Protein AF-A0A7S0GPD7-F1 (afdb_monomer_lite)

InterPro domains:
  IPR001214 SET domain [PF00856] (23-80)
  IPR001214 SET domain [PS50280] (1-80)
  IPR001214 SET domain [SM00317] (6-86)
  IPR003616 Post-SET domain [PS50868] (97-113)
  IPR003616 Post-SET domain [SM00508] (97-113)
  IPR046341 SET domain superfamily [G3DSA:2.170.270.10] (1-117)
  IPR046341 SET domain superfamily [SSF82199] (5-110)
  IPR050973 Histone-lysine N-methyltransferase, H3 Lys-9 specific [PTHR46223] (1-113)

pLDDT: mean 82.4, std 17.7, range [37.53, 98.31]

Radius of gyration: 15.22 Å; chains: 1; bounding box: 40×38×43 Å

Organism: NCBI:txid1561963

Secondary structure (DSSP, 8-state):
--TT----EEEEEEEEGGGTEEEEEEEE-SSS--GGGGPEE-SS-SEEEEEE-SSSSSPEEEEEESS---TTPPPEE--S-GGGTT--GGGS---S-PPBP----TT--SB--TT--

Sequence (117 aa):
YDKLGVNYQLMVNEHFPKRNINLRHIIDATYAGNAARFINHNCDPNLQVCPLRIDHKVPRFGLFAIRDIPKNQELCISYGSPRTQGRRTSDAKPYKHQTKCYCGSKNCRGFLPFNDL

Foldseek 3Di:
DDPVPDAQKAWDWDADPVVRDIDIDIDGPPPHDDPCSPAAADLDFQWDWDFDDDPDPHTDIDIDGPDDDDPPRGHHDQSADPVCNPDQCPPPDDDPDWAADDNPDPPDSRTRRPPPD

Structure (mmCIF, N/CA/C/O backbone):
data_AF-A0A7S0GPD7-F1
#
_entry.id   AF-A0A7S0GPD7-F1
#
loop_
_atom_site.group_PDB
_atom_site.id
_atom_site.type_symbol
_atom_site.label_atom_id
_atom_site.label_alt_id
_atom_site.label_comp_id
_atom_site.label_asym_id
_atom_site.label_entity_id
_atom_site.label_seq_id
_atom_site.pdbx_PDB_ins_code
_atom_site.Cartn_x
_atom_site.Cartn_y
_atom_site.Cartn_z
_atom_site.occupancy
_atom_site.B_iso_or_equiv
_atom_site.auth_seq_id
_atom_site.auth_comp_id
_atom_site.auth_asym_id
_atom_site.auth_atom_id
_atom_site.pdbx_PDB_model_num
ATOM 1 N N . TYR A 1 1 ? 8.614 14.956 7.561 1.00 50.38 1 TYR A N 1
ATOM 2 C CA . TYR A 1 1 ? 7.417 14.921 6.695 1.00 50.38 1 TYR A CA 1
ATOM 3 C C . TYR A 1 1 ? 6.332 15.762 7.359 1.00 50.38 1 TYR A C 1
ATOM 5 O O . TYR A 1 1 ? 6.545 16.105 8.512 1.00 50.38 1 TYR A O 1
ATOM 13 N N . ASP A 1 2 ? 5.330 16.236 6.614 1.00 43.62 2 ASP A N 1
ATOM 14 C CA . ASP A 1 2 ? 4.514 17.437 6.897 1.00 43.62 2 ASP A CA 1
ATOM 15 C C . ASP A 1 2 ? 3.985 17.625 8.346 1.00 43.62 2 ASP A C 1
ATOM 17 O O . ASP A 1 2 ? 3.989 16.724 9.181 1.00 43.62 2 ASP A O 1
ATOM 21 N N . LYS A 1 3 ? 3.476 18.827 8.653 1.00 50.06 3 LYS A N 1
ATOM 22 C CA . LYS A 1 3 ? 2.843 19.133 9.954 1.00 50.06 3 LYS A CA 1
ATOM 23 C C . LYS A 1 3 ? 1.574 18.296 10.237 1.00 50.06 3 LYS A C 1
ATOM 25 O O . LYS A 1 3 ? 1.028 18.411 11.329 1.00 50.06 3 LYS A O 1
ATOM 30 N N . LEU A 1 4 ? 1.101 17.494 9.275 1.00 61.84 4 LEU A N 1
ATOM 31 C CA . LEU A 1 4 ? -0.113 16.670 9.334 1.00 61.84 4 LEU A CA 1
ATOM 32 C C . LEU A 1 4 ? 0.195 15.183 9.609 1.00 61.84 4 LEU A C 1
ATOM 34 O O . LEU A 1 4 ? -0.726 14.409 9.861 1.00 61.84 4 LEU A O 1
ATOM 38 N N . GLY A 1 5 ? 1.471 14.780 9.604 1.00 63.16 5 GLY A N 1
ATOM 39 C CA . GLY A 1 5 ? 1.911 13.421 9.923 1.00 63.16 5 GLY A CA 1
ATOM 40 C C . GLY A 1 5 ? 1.678 12.394 8.812 1.00 63.16 5 GLY A C 1
ATOM 41 O O . GLY A 1 5 ? 1.634 11.197 9.106 1.00 63.16 5 GLY A O 1
ATOM 42 N N . VAL A 1 6 ? 1.526 12.824 7.553 1.00 74.44 6 VAL A N 1
ATOM 43 C CA . VAL A 1 6 ? 1.280 11.909 6.426 1.00 74.44 6 VAL A CA 1
ATOM 44 C C . VAL A 1 6 ? 2.597 11.397 5.832 1.00 74.44 6 VAL A C 1
ATOM 46 O O . VAL A 1 6 ? 3.553 12.153 5.646 1.00 74.44 6 VAL A O 1
ATOM 49 N N . ASN A 1 7 ? 2.650 10.097 5.526 1.00 83.38 7 ASN A N 1
ATOM 50 C CA . ASN A 1 7 ? 3.803 9.434 4.923 1.00 83.38 7 ASN A CA 1
ATOM 51 C C . ASN A 1 7 ? 3.380 8.707 3.637 1.00 83.38 7 ASN A C 1
ATOM 53 O O . ASN A 1 7 ? 2.496 7.855 3.675 1.00 83.38 7 ASN A O 1
ATOM 57 N N . TYR A 1 8 ? 4.026 9.042 2.518 1.00 88.31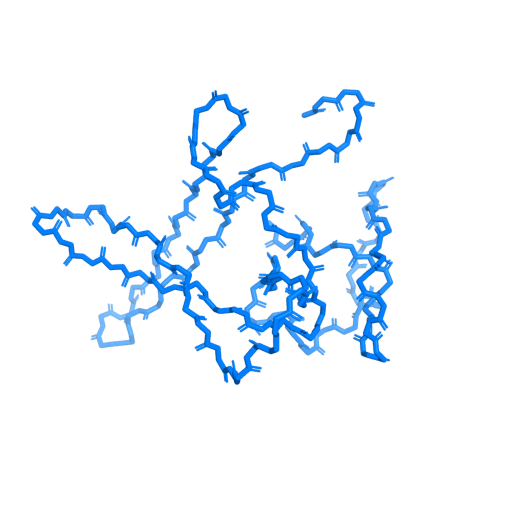 8 TYR A N 1
ATOM 58 C CA . TYR A 1 8 ? 3.774 8.459 1.194 1.00 88.31 8 TYR A CA 1
ATOM 59 C C . TYR A 1 8 ? 4.935 7.584 0.697 1.00 88.31 8 TYR A C 1
ATOM 61 O O . TYR A 1 8 ? 5.002 7.255 -0.490 1.00 88.31 8 TYR A O 1
ATOM 69 N N . GLN A 1 9 ? 5.862 7.233 1.591 1.00 89.06 9 GLN A N 1
ATOM 70 C CA . GLN A 1 9 ? 6.967 6.333 1.299 1.00 89.06 9 GLN A CA 1
ATOM 71 C C . GLN A 1 9 ? 6.542 4.886 1.532 1.00 89.06 9 GLN A C 1
ATOM 73 O O . GLN A 1 9 ? 6.140 4.504 2.631 1.00 89.06 9 GLN A O 1
ATOM 78 N N . LEU A 1 10 ? 6.678 4.067 0.493 1.00 88.31 10 LEU A N 1
ATOM 79 C CA . LEU A 1 10 ? 6.477 2.627 0.558 1.00 88.31 10 LEU A CA 1
ATOM 80 C C . LEU A 1 10 ? 7.823 1.922 0.399 1.00 88.31 10 LEU A C 1
ATOM 82 O O . LEU A 1 10 ? 8.515 2.101 -0.606 1.00 88.31 10 LEU A O 1
ATOM 86 N N . MET A 1 11 ? 8.172 1.091 1.381 1.00 87.25 11 MET A N 1
ATOM 87 C CA . MET A 1 11 ? 9.337 0.216 1.311 1.00 87.25 11 MET A CA 1
ATOM 88 C C . MET A 1 11 ? 8.914 -1.199 0.923 1.00 87.25 11 MET A C 1
ATOM 90 O O . MET A 1 11 ? 8.095 -1.819 1.598 1.00 87.25 11 MET A O 1
ATOM 94 N N . VAL A 1 12 ? 9.526 -1.739 -0.130 1.00 88.12 12 VAL A N 1
ATOM 95 C CA . VAL A 1 12 ? 9.317 -3.122 -0.571 1.00 88.12 12 VAL A CA 1
ATOM 96 C C . VAL A 1 12 ? 10.652 -3.855 -0.554 1.00 88.12 12 VAL A C 1
ATOM 98 O O . VAL A 1 12 ? 11.616 -3.428 -1.189 1.00 88.12 12 VAL A O 1
ATOM 101 N N . ASN A 1 13 ? 10.711 -4.963 0.184 1.00 87.88 13 ASN A N 1
ATOM 102 C CA . ASN A 1 13 ? 11.885 -5.829 0.242 1.00 87.88 13 ASN A CA 1
ATOM 103 C C . ASN A 1 13 ? 11.645 -7.064 -0.631 1.00 87.88 13 ASN A C 1
ATOM 105 O O . ASN A 1 13 ? 10.702 -7.817 -0.391 1.00 87.88 13 ASN A O 1
ATOM 109 N N . GLU A 1 14 ? 12.514 -7.289 -1.609 1.00 88.00 14 GLU A N 1
ATOM 110 C CA . GLU A 1 14 ? 12.469 -8.443 -2.501 1.00 88.00 14 GLU A CA 1
ATOM 111 C C . GLU A 1 14 ? 13.649 -9.374 -2.212 1.00 88.00 14 GLU A C 1
ATOM 113 O O . GLU A 1 14 ? 14.815 -8.984 -2.299 1.00 88.00 14 GLU A O 1
ATOM 118 N N . HIS A 1 15 ? 13.340 -10.615 -1.847 1.00 89.06 15 HIS A N 1
ATOM 119 C CA . HIS A 1 15 ? 14.335 -11.635 -1.540 1.00 89.06 15 HIS A CA 1
ATOM 120 C C . HIS A 1 15 ? 14.456 -12.615 -2.708 1.00 89.06 15 HIS A C 1
ATOM 122 O O . HIS A 1 15 ? 13.454 -13.165 -3.162 1.00 89.06 15 HIS A O 1
ATOM 128 N N . PHE A 1 16 ? 15.684 -12.865 -3.161 1.00 88.25 16 PHE A N 1
ATOM 129 C CA . PHE A 1 16 ? 16.020 -13.808 -4.227 1.00 88.25 16 PHE A CA 1
ATOM 130 C C . PHE A 1 16 ? 16.817 -14.987 -3.650 1.00 88.25 16 PHE A C 1
ATOM 132 O O . PHE A 1 16 ? 18.053 -14.941 -3.656 1.00 88.25 16 PHE A O 1
ATOM 139 N N . PRO A 1 17 ? 16.154 -16.072 -3.197 1.00 86.12 17 PRO A N 1
ATOM 140 C CA . PRO A 1 17 ? 16.814 -17.158 -2.469 1.00 86.12 17 PRO A CA 1
ATOM 141 C C . PRO A 1 17 ? 17.941 -17.818 -3.265 1.00 86.12 17 PRO A C 1
ATOM 143 O O . PRO A 1 17 ? 19.023 -18.044 -2.739 1.00 86.12 17 PRO A O 1
ATOM 146 N N . LYS A 1 18 ? 17.726 -18.044 -4.570 1.00 91.00 18 LYS A N 1
ATOM 147 C CA . LYS A 1 18 ? 18.705 -18.701 -5.456 1.00 91.00 18 LYS A CA 1
ATOM 148 C C . LYS A 1 18 ? 20.036 -17.952 -5.574 1.00 91.00 18 LYS A C 1
ATOM 150 O O . LYS A 1 18 ? 21.033 -18.560 -5.936 1.00 91.00 18 LYS A O 1
ATOM 155 N N . ARG A 1 19 ? 20.042 -16.637 -5.332 1.00 89.44 19 ARG A N 1
ATOM 156 C CA . ARG A 1 19 ? 21.240 -15.785 -5.423 1.00 89.44 19 ARG A CA 1
ATOM 157 C C . ARG A 1 19 ? 21.675 -15.230 -4.067 1.00 89.44 19 ARG A C 1
ATOM 159 O O . ARG A 1 19 ? 22.667 -14.517 -4.014 1.00 89.44 19 ARG A O 1
ATOM 166 N N . ASN A 1 20 ? 20.929 -15.523 -3.000 1.00 91.44 20 ASN A N 1
ATOM 167 C CA . ASN A 1 20 ? 21.092 -14.916 -1.681 1.00 91.44 20 ASN A CA 1
ATOM 168 C C . ASN A 1 20 ? 21.138 -13.368 -1.718 1.00 91.44 20 ASN A C 1
ATOM 170 O O . ASN A 1 20 ? 21.921 -12.734 -1.016 1.00 91.44 20 ASN A O 1
ATOM 174 N N . ILE A 1 21 ? 20.312 -12.751 -2.573 1.00 90.81 21 ILE A N 1
ATOM 175 C CA . ILE A 1 21 ? 20.240 -11.288 -2.729 1.00 90.81 21 ILE A CA 1
ATOM 176 C C . ILE A 1 21 ? 18.965 -10.773 -2.062 1.00 90.81 21 ILE A C 1
ATOM 178 O O . ILE A 1 21 ? 17.884 -11.325 -2.268 1.00 90.81 21 ILE A O 1
ATOM 182 N N . ASN A 1 22 ? 19.085 -9.677 -1.313 1.00 88.62 22 ASN A N 1
ATOM 183 C CA . ASN A 1 22 ? 17.957 -8.905 -0.799 1.00 88.62 22 ASN A CA 1
ATOM 184 C C . ASN A 1 22 ? 18.008 -7.508 -1.421 1.00 88.62 22 ASN A C 1
ATOM 186 O O . ASN A 1 22 ? 18.967 -6.771 -1.199 1.00 88.62 22 ASN A O 1
ATOM 190 N N . LEU A 1 23 ? 16.994 -7.154 -2.207 1.00 89.75 23 LEU A N 1
ATOM 191 C CA . LEU A 1 23 ? 16.844 -5.814 -2.763 1.00 89.75 23 LEU A CA 1
ATOM 192 C C . LEU A 1 23 ? 15.816 -5.038 -1.948 1.00 89.75 23 LEU A C 1
ATOM 194 O O . LEU A 1 23 ? 14.743 -5.549 -1.628 1.00 89.75 23 LEU A O 1
ATOM 198 N N . ARG A 1 24 ? 16.148 -3.789 -1.629 1.00 89.25 24 ARG A N 1
ATOM 199 C CA . ARG A 1 24 ? 15.243 -2.845 -0.980 1.00 89.25 24 ARG A CA 1
ATOM 200 C C . ARG A 1 24 ? 14.863 -1.771 -1.984 1.00 89.25 24 ARG A C 1
ATOM 202 O O . ARG A 1 24 ? 15.731 -1.096 -2.530 1.00 89.25 24 ARG A O 1
ATOM 209 N N . HIS A 1 25 ? 13.567 -1.606 -2.192 1.00 90.12 25 HIS A N 1
ATOM 210 C CA . HIS A 1 25 ? 12.999 -0.580 -3.050 1.00 90.12 25 HIS A CA 1
ATOM 211 C C . HIS A 1 25 ? 12.248 0.429 -2.188 1.00 90.12 25 HIS A C 1
ATOM 213 O O . HIS A 1 25 ? 11.481 0.039 -1.308 1.00 90.12 25 HIS A O 1
ATOM 219 N N . ILE A 1 26 ? 12.479 1.716 -2.438 1.00 90.62 26 ILE A N 1
ATOM 220 C CA . ILE A 1 26 ? 11.773 2.819 -1.785 1.00 90.62 26 ILE A CA 1
ATOM 221 C C . ILE A 1 26 ? 11.048 3.590 -2.879 1.00 90.62 26 ILE A C 1
ATOM 223 O O . ILE A 1 26 ? 11.671 4.050 -3.836 1.00 90.62 26 ILE A O 1
ATOM 227 N N . ILE A 1 27 ? 9.732 3.690 -2.746 1.00 91.00 27 ILE A N 1
ATOM 228 C CA . ILE A 1 27 ? 8.862 4.443 -3.647 1.00 91.00 27 ILE A CA 1
ATOM 229 C C . ILE A 1 27 ? 8.355 5.633 -2.847 1.00 91.00 27 ILE A C 1
ATOM 231 O O . ILE A 1 27 ? 7.779 5.434 -1.781 1.00 91.00 27 ILE A O 1
ATOM 235 N N . ASP A 1 28 ? 8.561 6.846 -3.346 1.00 92.31 28 ASP A N 1
ATOM 236 C CA . ASP A 1 28 ? 8.109 8.068 -2.686 1.00 92.31 28 ASP A CA 1
ATOM 237 C C . ASP A 1 28 ? 7.094 8.793 -3.574 1.00 92.31 28 ASP A C 1
ATOM 239 O O . ASP A 1 28 ? 7.447 9.349 -4.613 1.00 92.31 28 ASP A O 1
ATOM 243 N N . ALA A 1 29 ? 5.825 8.764 -3.160 1.00 93.50 29 ALA A N 1
ATOM 244 C CA . ALA A 1 29 ? 4.720 9.422 -3.857 1.00 93.50 29 ALA A CA 1
ATOM 245 C C . ALA A 1 29 ? 4.304 10.756 -3.202 1.00 93.50 29 ALA A C 1
ATOM 247 O O . ALA A 1 29 ? 3.162 11.207 -3.371 1.00 93.50 29 ALA A O 1
ATOM 248 N N . THR A 1 30 ? 5.205 11.380 -2.427 1.00 90.31 30 THR A N 1
ATOM 249 C CA . THR A 1 30 ? 4.924 12.619 -1.683 1.00 90.31 30 THR A CA 1
ATOM 250 C C . THR A 1 30 ? 4.530 13.752 -2.625 1.00 90.31 30 THR A C 1
ATOM 252 O O . THR A 1 30 ? 3.462 14.336 -2.444 1.00 90.31 30 THR A O 1
ATOM 255 N N . TYR A 1 31 ? 5.346 14.015 -3.651 1.00 91.00 31 TYR A N 1
ATOM 256 C CA . TYR A 1 31 ? 5.143 15.127 -4.592 1.00 91.00 31 TYR A CA 1
ATOM 257 C C . TYR A 1 31 ? 4.633 14.688 -5.968 1.00 91.00 31 TYR A C 1
ATOM 259 O O . TYR A 1 31 ? 3.896 15.430 -6.610 1.00 91.00 31 TYR A O 1
ATOM 267 N N . ALA A 1 32 ? 5.004 13.488 -6.418 1.00 93.25 32 ALA A N 1
ATOM 268 C CA . ALA A 1 32 ? 4.604 12.943 -7.709 1.00 93.25 32 ALA A CA 1
ATOM 269 C C . ALA A 1 32 ? 4.251 11.461 -7.559 1.00 93.25 32 ALA A C 1
ATOM 271 O O . ALA A 1 32 ? 5.036 10.677 -7.035 1.00 93.25 32 ALA A O 1
ATOM 272 N N . GLY A 1 33 ? 3.062 11.073 -8.010 1.00 93.69 33 GLY A N 1
ATOM 273 C CA . GLY A 1 33 ? 2.560 9.710 -7.887 1.00 93.69 33 GLY A CA 1
ATOM 274 C C . GLY A 1 33 ? 1.252 9.524 -8.646 1.00 93.69 33 GLY A C 1
ATOM 275 O O . GLY A 1 33 ? 0.859 10.369 -9.446 1.00 93.69 33 GLY A O 1
ATOM 276 N N . ASN A 1 34 ? 0.565 8.416 -8.387 1.00 95.19 34 ASN A N 1
ATOM 277 C CA . ASN A 1 34 ? -0.747 8.115 -8.960 1.00 95.19 34 ASN A CA 1
ATOM 278 C C . ASN A 1 34 ? -1.785 7.894 -7.843 1.00 95.19 34 ASN A C 1
ATOM 280 O O . ASN A 1 34 ? -1.492 8.104 -6.665 1.00 95.19 34 ASN A O 1
ATOM 284 N N . ALA A 1 35 ? -2.988 7.437 -8.201 1.00 96.25 35 ALA A N 1
ATOM 285 C CA . ALA A 1 35 ? -4.072 7.175 -7.250 1.00 96.25 35 ALA A CA 1
ATOM 286 C C . ALA A 1 35 ? -3.695 6.202 -6.113 1.00 96.25 35 ALA A C 1
ATOM 288 O O . ALA A 1 35 ? -4.264 6.290 -5.027 1.00 96.25 35 ALA A O 1
ATOM 289 N N . ALA A 1 36 ? -2.704 5.322 -6.309 1.00 95.62 36 ALA A N 1
ATOM 290 C CA . ALA A 1 36 ? -2.274 4.375 -5.283 1.00 95.62 36 ALA A CA 1
ATOM 291 C C . ALA A 1 36 ? -1.700 5.057 -4.028 1.00 95.62 36 ALA A C 1
ATOM 293 O O . ALA A 1 36 ? -1.685 4.446 -2.963 1.00 95.62 36 ALA A O 1
ATOM 294 N N . ARG A 1 37 ? -1.288 6.333 -4.111 1.00 94.38 37 ARG A N 1
ATOM 295 C CA . ARG A 1 37 ? -0.808 7.113 -2.954 1.00 94.38 37 ARG A CA 1
ATOM 296 C C . ARG A 1 37 ? -1.855 7.299 -1.848 1.00 94.38 37 ARG A C 1
ATOM 298 O O . ARG A 1 37 ? -1.498 7.711 -0.752 1.00 94.38 37 ARG A O 1
ATOM 305 N N . PHE A 1 38 ? -3.130 7.047 -2.148 1.00 94.56 38 PHE A N 1
ATOM 306 C CA . PHE A 1 38 ? -4.243 7.156 -1.203 1.00 94.56 38 PHE A CA 1
ATOM 307 C C . PHE A 1 38 ? -4.643 5.815 -0.573 1.00 94.56 38 PHE A C 1
ATOM 309 O O . PHE A 1 38 ? -5.560 5.779 0.240 1.00 94.56 38 PHE A O 1
ATOM 316 N N . ILE A 1 39 ? -3.987 4.710 -0.943 1.00 96.19 39 ILE A N 1
ATOM 317 C CA . ILE A 1 39 ? -4.288 3.391 -0.381 1.00 96.19 39 ILE A CA 1
ATOM 318 C C . ILE A 1 39 ? -3.824 3.345 1.073 1.00 96.19 39 ILE A C 1
ATOM 320 O O . ILE A 1 39 ? -2.633 3.480 1.367 1.00 96.19 39 ILE A O 1
ATOM 324 N N . ASN A 1 40 ? -4.773 3.121 1.978 1.00 94.81 40 ASN A N 1
ATOM 325 C CA . ASN A 1 40 ? -4.535 3.113 3.413 1.00 94.81 40 ASN A CA 1
ATOM 326 C C . ASN A 1 40 ? -3.970 1.783 3.923 1.00 94.81 40 ASN A C 1
ATOM 328 O O . ASN A 1 40 ? -3.978 0.743 3.252 1.00 94.81 40 ASN A O 1
ATOM 332 N N . HIS A 1 41 ? -3.497 1.824 5.168 1.00 93.44 41 HIS A N 1
ATOM 333 C CA . HIS A 1 41 ? -3.140 0.623 5.901 1.00 93.44 41 HIS A CA 1
ATOM 334 C C . HIS A 1 41 ? -4.377 -0.108 6.419 1.00 93.44 41 HIS A C 1
ATOM 336 O O . HIS A 1 41 ? -5.204 0.477 7.117 1.00 93.44 41 HIS A O 1
ATOM 342 N N . ASN A 1 42 ? -4.409 -1.426 6.230 1.00 94.94 42 ASN A N 1
ATOM 343 C CA . ASN A 1 42 ? -5.196 -2.312 7.078 1.00 94.94 42 ASN A CA 1
ATOM 344 C C . ASN A 1 42 ? -4.327 -3.454 7.625 1.00 94.94 42 ASN A C 1
ATOM 346 O O . ASN A 1 42 ? -3.473 -3.989 6.916 1.00 94.94 42 ASN A O 1
ATOM 350 N N . CYS A 1 43 ? -4.521 -3.807 8.900 1.00 92.25 43 CYS A N 1
ATOM 351 C CA . CYS A 1 43 ? -3.891 -4.983 9.509 1.00 92.25 43 CYS A CA 1
ATOM 352 C C . CYS A 1 43 ? -4.451 -6.298 8.936 1.00 92.25 43 CYS A C 1
ATOM 354 O O . CYS A 1 43 ? -3.766 -7.311 9.002 1.00 92.25 43 CYS A O 1
ATOM 356 N N . ASP A 1 44 ? -5.651 -6.266 8.346 1.00 93.25 44 ASP A N 1
ATOM 357 C CA . ASP A 1 44 ? -6.216 -7.319 7.496 1.00 93.25 44 ASP A CA 1
ATOM 358 C C . ASP A 1 44 ? -6.486 -6.746 6.085 1.00 93.25 44 ASP A C 1
ATOM 360 O O . ASP A 1 44 ? -7.607 -6.327 5.786 1.00 93.25 44 ASP A O 1
ATOM 364 N N . PRO A 1 45 ? -5.456 -6.604 5.231 1.00 96.06 45 PRO A N 1
ATOM 365 C CA . PRO A 1 45 ? -5.586 -5.944 3.932 1.00 96.06 45 PRO A CA 1
ATOM 366 C C . PRO A 1 45 ? -6.380 -6.778 2.919 1.00 96.06 45 PRO A C 1
ATOM 368 O O . PRO A 1 45 ? -6.636 -7.962 3.116 1.00 96.06 45 PRO A O 1
ATOM 371 N N . ASN A 1 46 ? -6.797 -6.159 1.816 1.00 97.62 46 ASN A N 1
ATOM 372 C CA . ASN A 1 46 ? -7.411 -6.854 0.675 1.00 97.62 46 ASN A CA 1
ATOM 373 C C . ASN A 1 46 ? -6.578 -6.744 -0.611 1.00 97.62 46 ASN A C 1
ATOM 375 O O . ASN A 1 46 ? -6.896 -7.408 -1.598 1.00 97.62 46 ASN A O 1
ATOM 379 N N . LEU A 1 47 ? -5.476 -5.991 -0.570 1.00 97.69 47 LEU A N 1
ATOM 380 C CA . LEU A 1 47 ? -4.487 -5.890 -1.632 1.00 97.69 47 LEU A CA 1
ATOM 381 C C . LEU A 1 47 ? -3.101 -6.355 -1.160 1.00 97.69 47 LEU A C 1
ATOM 383 O O . LEU A 1 47 ? -2.720 -6.170 -0.001 1.00 97.69 47 LEU A O 1
ATOM 387 N N . GLN A 1 48 ? -2.311 -6.876 -2.097 1.00 94.62 48 GLN A N 1
ATOM 388 C CA . GLN A 1 48 ? -0.875 -7.118 -1.949 1.00 94.62 48 GLN A CA 1
ATOM 389 C C . GLN A 1 48 ? -0.067 -6.327 -2.980 1.00 94.62 48 GLN A C 1
ATOM 391 O O . GLN A 1 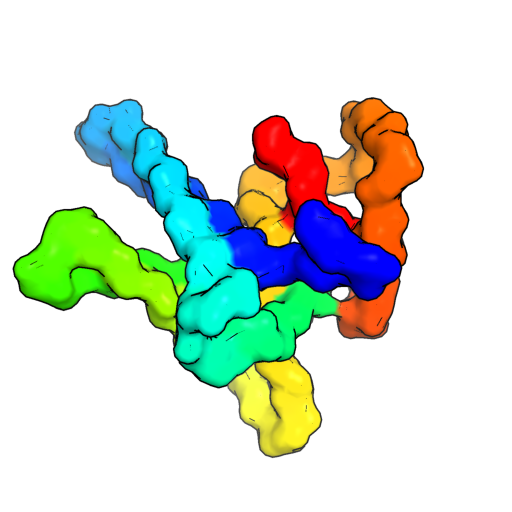48 ? -0.534 -6.068 -4.090 1.00 94.62 48 GLN A O 1
ATOM 396 N N . VAL A 1 49 ? 1.163 -5.968 -2.611 1.00 93.81 49 VAL A N 1
ATOM 397 C CA . VAL A 1 49 ? 2.119 -5.283 -3.489 1.00 93.81 49 VAL A CA 1
ATOM 398 C C . VAL A 1 49 ? 2.969 -6.329 -4.210 1.00 93.81 49 VAL A C 1
ATOM 400 O O . VAL A 1 49 ? 3.638 -7.131 -3.559 1.00 93.81 49 VAL A O 1
ATOM 403 N N . CYS A 1 50 ? 2.993 -6.301 -5.542 1.00 92.12 50 CYS A N 1
ATOM 404 C CA . CYS A 1 50 ? 3.784 -7.221 -6.360 1.00 92.12 50 CYS A CA 1
ATOM 405 C C . CYS A 1 50 ? 4.786 -6.457 -7.243 1.00 92.12 50 CYS A C 1
ATOM 407 O O . CYS A 1 50 ? 4.380 -5.532 -7.955 1.00 92.12 50 CYS A O 1
ATOM 409 N N . PRO A 1 51 ? 6.079 -6.836 -7.251 1.00 92.25 51 PRO A N 1
ATOM 410 C CA . PRO A 1 51 ? 7.046 -6.282 -8.191 1.00 92.25 51 PRO A CA 1
ATOM 411 C C . PRO A 1 51 ? 6.769 -6.797 -9.612 1.00 92.25 51 PRO A C 1
ATOM 413 O O . PRO A 1 51 ? 6.682 -7.999 -9.853 1.00 92.25 51 PRO A O 1
ATOM 416 N N . LEU A 1 52 ? 6.669 -5.877 -10.565 1.00 93.19 52 LEU A N 1
ATOM 417 C CA . LEU A 1 52 ? 6.439 -6.116 -11.986 1.00 93.19 52 LEU A CA 1
ATOM 418 C C . LEU A 1 52 ? 7.633 -5.581 -12.775 1.00 93.19 52 LEU A C 1
ATOM 420 O O . LEU A 1 52 ? 7.881 -4.374 -12.819 1.00 93.19 52 LEU A O 1
ATOM 424 N N . ARG A 1 53 ? 8.386 -6.477 -13.412 1.00 91.56 53 ARG A N 1
ATOM 425 C CA . ARG A 1 53 ? 9.502 -6.108 -14.290 1.00 91.56 53 ARG A CA 1
ATOM 426 C C . ARG A 1 53 ? 9.017 -6.104 -15.729 1.00 91.56 53 ARG A C 1
ATOM 428 O O . ARG A 1 53 ? 8.840 -7.163 -16.316 1.00 91.56 53 ARG A O 1
ATOM 435 N N . ILE A 1 54 ? 8.785 -4.905 -16.249 1.00 89.12 54 ILE A N 1
ATOM 436 C CA . ILE A 1 54 ? 8.377 -4.662 -17.632 1.00 89.12 54 ILE A CA 1
ATOM 437 C C . ILE A 1 54 ? 9.489 -3.821 -18.251 1.00 89.12 54 ILE A C 1
ATOM 439 O O . ILE A 1 54 ? 9.666 -2.673 -17.846 1.00 89.12 54 ILE A O 1
ATOM 443 N N . ASP A 1 55 ? 10.285 -4.432 -19.126 1.00 85.38 55 ASP A N 1
ATOM 444 C CA . ASP A 1 55 ? 11.323 -3.815 -19.974 1.00 85.38 55 ASP A CA 1
ATOM 445 C C . ASP A 1 55 ? 12.433 -2.995 -19.277 1.00 85.38 55 ASP A C 1
ATOM 447 O O . ASP A 1 55 ? 13.345 -2.483 -19.926 1.00 85.38 55 ASP A O 1
ATOM 451 N N . HIS A 1 56 ? 12.425 -2.905 -17.944 1.00 81.50 56 HIS A N 1
ATOM 452 C CA . HIS A 1 56 ? 13.369 -2.115 -17.155 1.00 81.50 56 HIS A CA 1
ATOM 453 C C . HIS A 1 56 ? 13.896 -2.875 -15.929 1.00 81.50 56 HIS A C 1
ATOM 455 O O . HIS A 1 56 ? 13.240 -3.755 -15.370 1.00 81.50 56 HIS A O 1
ATOM 461 N N . LYS A 1 57 ? 15.101 -2.493 -15.475 1.00 81.31 57 LYS A N 1
ATOM 462 C CA . LYS A 1 57 ? 15.754 -3.072 -14.283 1.00 81.31 57 LYS A CA 1
ATOM 463 C C . LYS A 1 57 ? 15.059 -2.684 -12.974 1.00 81.31 57 LYS A C 1
ATOM 465 O O . LYS A 1 57 ? 15.058 -3.476 -12.033 1.00 81.31 57 LYS A O 1
ATOM 470 N N . VAL A 1 58 ? 14.493 -1.477 -12.912 1.00 86.88 58 VAL A N 1
ATOM 471 C CA . VAL A 1 58 ? 13.705 -1.014 -11.764 1.00 86.88 58 VAL A CA 1
ATOM 472 C C . VAL A 1 58 ? 12.279 -1.549 -11.924 1.00 86.88 58 VAL A C 1
ATOM 474 O O . VAL A 1 58 ? 11.636 -1.229 -12.926 1.00 86.88 58 VAL A O 1
ATOM 477 N N . PRO A 1 59 ? 11.778 -2.371 -10.987 1.00 92.00 59 PRO A N 1
ATOM 478 C CA . PRO A 1 59 ? 10.422 -2.888 -11.076 1.00 92.00 59 PRO A CA 1
ATOM 479 C C . PRO A 1 59 ? 9.399 -1.768 -10.865 1.00 92.00 59 PRO A C 1
ATOM 481 O O . PRO A 1 59 ? 9.606 -0.844 -10.076 1.00 92.00 59 PRO A O 1
ATOM 484 N N . ARG A 1 60 ? 8.255 -1.890 -11.534 1.00 92.88 60 ARG A N 1
ATOM 485 C CA . ARG A 1 60 ? 7.018 -1.218 -11.127 1.00 92.88 60 ARG A CA 1
ATOM 486 C C . ARG A 1 60 ? 6.383 -2.026 -10.000 1.00 92.88 60 ARG A C 1
ATOM 488 O O . ARG A 1 60 ? 6.601 -3.228 -9.914 1.00 92.88 60 ARG A O 1
ATOM 495 N N . PHE A 1 61 ? 5.578 -1.397 -9.156 1.00 93.50 61 PHE A N 1
ATOM 496 C CA . PHE A 1 61 ? 4.884 -2.096 -8.074 1.00 93.50 61 PHE A CA 1
ATOM 497 C C . PHE A 1 61 ? 3.384 -2.042 -8.317 1.00 93.50 61 PHE A C 1
ATOM 499 O O . PHE A 1 61 ? 2.777 -0.974 -8.264 1.00 93.50 61 PHE A O 1
ATOM 506 N N . GLY A 1 62 ? 2.813 -3.196 -8.655 1.00 95.19 62 GLY A N 1
ATOM 507 C CA . GLY A 1 62 ? 1.380 -3.359 -8.865 1.00 95.19 62 GLY A CA 1
ATOM 508 C C . GLY A 1 62 ? 0.671 -3.725 -7.568 1.00 95.19 62 GLY A C 1
ATOM 509 O O . GLY A 1 62 ? 1.246 -4.399 -6.713 1.00 95.19 62 GLY A O 1
ATOM 510 N N . LEU A 1 63 ? -0.580 -3.293 -7.439 1.00 96.81 63 LEU A N 1
ATOM 511 C CA . LEU A 1 63 ? -1.468 -3.701 -6.357 1.00 96.81 63 LEU A CA 1
ATOM 512 C C . LEU A 1 63 ? -2.458 -4.730 -6.895 1.00 96.81 63 LEU A C 1
ATOM 514 O O . LEU A 1 63 ? -3.156 -4.455 -7.869 1.00 96.81 63 LEU A O 1
ATOM 518 N N . PHE A 1 64 ? -2.516 -5.897 -6.261 1.00 97.38 64 PHE A N 1
ATOM 519 C CA . PHE A 1 64 ? -3.371 -7.005 -6.684 1.00 97.38 64 PHE A CA 1
ATOM 520 C C . PHE A 1 64 ? -4.281 -7.445 -5.545 1.00 97.38 64 PHE A C 1
ATOM 522 O O . PHE A 1 64 ? -3.841 -7.518 -4.398 1.00 97.38 64 PHE A O 1
ATOM 529 N N . ALA A 1 65 ? -5.536 -7.754 -5.865 1.00 98.19 65 ALA A N 1
ATOM 530 C CA . ALA A 1 65 ? -6.473 -8.321 -4.906 1.00 98.19 65 ALA A CA 1
ATOM 531 C C . ALA A 1 65 ? -5.994 -9.699 -4.426 1.00 98.19 65 ALA A C 1
ATOM 533 O O . ALA A 1 65 ? -5.524 -10.511 -5.222 1.00 98.19 65 ALA A O 1
ATOM 534 N N . ILE A 1 66 ? -6.115 -9.949 -3.121 1.00 97.56 66 ILE A N 1
ATOM 535 C CA . ILE A 1 66 ? -5.826 -11.261 -2.501 1.00 97.56 66 ILE A CA 1
ATOM 536 C C . ILE A 1 66 ? -7.089 -12.010 -2.068 1.00 97.56 66 ILE A C 1
ATOM 538 O O . ILE A 1 66 ? -7.012 -13.129 -1.569 1.00 97.56 66 ILE A O 1
ATOM 542 N N . ARG A 1 67 ? -8.247 -11.371 -2.228 1.00 96.94 67 ARG A N 1
ATOM 543 C CA . ARG A 1 67 ? -9.591 -11.890 -1.967 1.00 96.94 67 ARG A CA 1
ATOM 544 C C . ARG A 1 67 ? -10.594 -11.063 -2.762 1.00 96.94 67 ARG A C 1
ATOM 546 O O . ARG A 1 67 ? -10.253 -9.958 -3.186 1.00 96.94 67 ARG A O 1
ATOM 553 N N . ASP A 1 68 ? -11.809 -11.571 -2.928 1.00 98.31 68 ASP A N 1
ATOM 554 C CA . ASP A 1 68 ? -12.887 -10.814 -3.562 1.00 98.31 68 ASP A CA 1
ATOM 555 C C . ASP A 1 68 ? -13.195 -9.536 -2.771 1.00 98.31 68 ASP A C 1
ATOM 557 O O . ASP A 1 68 ? -13.225 -9.541 -1.536 1.00 98.31 68 ASP A O 1
ATOM 561 N N . ILE A 1 69 ? -13.406 -8.433 -3.493 1.00 98.31 69 ILE A N 1
ATOM 562 C CA . ILE A 1 69 ? -13.631 -7.102 -2.919 1.00 98.31 69 ILE A CA 1
ATOM 563 C C . ILE A 1 69 ? -15.010 -6.601 -3.368 1.00 98.31 69 ILE A C 1
ATOM 565 O O . ILE A 1 69 ? -15.164 -6.166 -4.512 1.00 98.31 69 ILE A O 1
ATOM 569 N N . PRO A 1 70 ? -16.028 -6.665 -2.493 1.00 98.00 7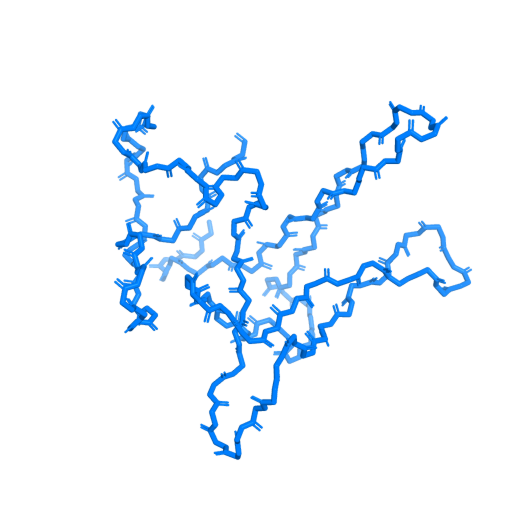0 PRO A N 1
ATOM 570 C CA . PRO A 1 70 ? -17.320 -6.034 -2.710 1.00 98.00 70 PRO A CA 1
ATOM 571 C C . PRO A 1 70 ? -17.238 -4.564 -3.136 1.00 98.00 70 PRO A C 1
ATOM 573 O O . PRO A 1 70 ? -16.352 -3.807 -2.729 1.00 98.00 70 PRO A O 1
ATOM 576 N N . LYS A 1 71 ? -18.238 -4.128 -3.909 1.00 97.88 71 LYS A N 1
ATOM 577 C CA . LYS A 1 71 ? -18.402 -2.719 -4.281 1.00 97.88 71 LYS A CA 1
ATOM 578 C C . LYS A 1 71 ? -18.422 -1.837 -3.026 1.00 97.88 71 LYS A C 1
ATOM 580 O O . LYS A 1 71 ? -19.088 -2.167 -2.048 1.00 97.88 71 LYS A O 1
ATOM 585 N N . ASN A 1 72 ? -17.745 -0.691 -3.099 1.00 97.06 72 ASN A N 1
ATOM 586 C CA . ASN A 1 72 ? -17.608 0.301 -2.022 1.00 97.06 72 ASN A CA 1
ATOM 587 C C . ASN A 1 72 ? -16.781 -0.151 -0.805 1.00 97.06 72 ASN A C 1
ATOM 589 O O . ASN A 1 72 ? -16.680 0.611 0.155 1.00 97.06 72 ASN A O 1
ATOM 593 N N . GLN A 1 73 ? -16.166 -1.338 -0.821 1.00 97.62 73 GLN A N 1
ATOM 594 C CA . GLN A 1 73 ? -15.168 -1.671 0.190 1.00 97.62 73 GLN A CA 1
ATOM 595 C C . GLN A 1 73 ? -13.873 -0.893 -0.079 1.00 97.62 73 GLN A C 1
ATOM 597 O O . GLN A 1 73 ? -13.392 -0.833 -1.210 1.00 97.62 73 GLN A O 1
ATOM 602 N N . GLU A 1 74 ? -13.299 -0.309 0.972 1.00 97.81 74 GLU A N 1
ATOM 603 C CA . GLU A 1 74 ? -12.011 0.381 0.897 1.00 97.81 74 GLU A CA 1
ATOM 604 C C . GLU A 1 74 ? -10.894 -0.574 0.450 1.00 97.81 74 GLU A C 1
ATOM 606 O O . GLU A 1 74 ? -10.809 -1.717 0.905 1.00 97.81 74 GLU A O 1
ATOM 611 N N . LEU A 1 75 ? -10.020 -0.096 -0.435 1.00 98.31 75 LEU A N 1
ATOM 612 C CA . LEU A 1 75 ? -8.827 -0.805 -0.879 1.00 98.31 75 LEU A CA 1
ATOM 613 C C . LEU A 1 75 ? -7.652 -0.498 0.054 1.00 98.31 75 LEU A C 1
ATOM 615 O O . LEU A 1 75 ? -7.277 0.664 0.207 1.00 98.31 75 LEU A O 1
ATOM 619 N N . CYS A 1 76 ? -7.040 -1.534 0.633 1.00 97.06 76 CYS A N 1
ATOM 620 C CA . CYS A 1 76 ? -6.009 -1.375 1.660 1.00 97.06 76 CYS A CA 1
ATOM 621 C C . CYS A 1 76 ? -4.869 -2.389 1.517 1.00 97.06 76 CYS A C 1
ATOM 623 O O . CYS A 1 76 ? -5.094 -3.553 1.173 1.00 97.06 76 CYS A O 1
ATOM 625 N N . ILE A 1 77 ? -3.656 -1.971 1.894 1.00 95.06 77 ILE A N 1
ATOM 626 C CA . ILE A 1 77 ? -2.453 -2.821 1.971 1.00 95.06 77 ILE A CA 1
ATOM 627 C C . ILE A 1 77 ? -1.914 -2.904 3.407 1.00 95.06 77 ILE A C 1
ATOM 629 O O . ILE A 1 77 ? -2.256 -2.107 4.284 1.00 95.06 77 ILE A O 1
ATOM 633 N N . SER A 1 78 ? -1.013 -3.851 3.663 1.00 91.12 78 SER A N 1
ATOM 634 C CA . SER A 1 78 ? -0.180 -3.792 4.866 1.00 91.12 78 SER A CA 1
ATOM 635 C C . SER A 1 78 ? 1.036 -2.904 4.603 1.00 91.12 78 SER A C 1
ATOM 637 O O . SER A 1 78 ? 1.831 -3.211 3.722 1.00 91.12 78 SER A O 1
ATOM 639 N N . TYR A 1 79 ? 1.202 -1.818 5.366 1.00 87.81 79 TYR A N 1
ATOM 640 C CA . TYR A 1 79 ? 2.390 -0.955 5.270 1.00 87.81 79 TYR A CA 1
ATOM 641 C C . TYR A 1 79 ? 3.650 -1.610 5.856 1.00 87.81 79 TYR A C 1
ATOM 643 O O . TYR A 1 79 ? 4.757 -1.167 5.577 1.00 87.81 79 TYR A O 1
ATOM 651 N N . GLY A 1 80 ? 3.487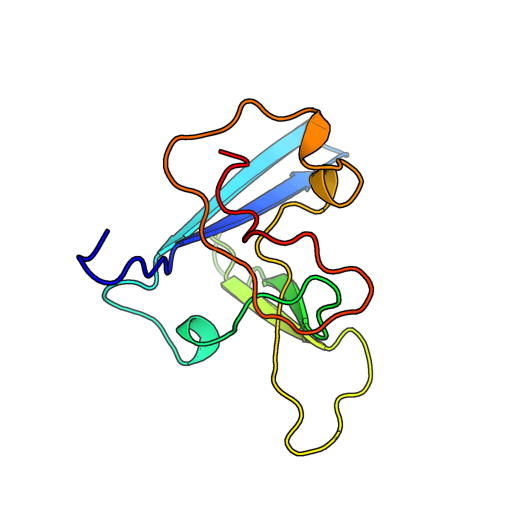 -2.642 6.690 1.00 76.69 80 GLY A N 1
ATOM 652 C CA . GLY A 1 80 ? 4.596 -3.321 7.357 1.00 76.69 80 GLY A CA 1
ATOM 653 C C . GLY A 1 80 ? 5.151 -4.470 6.523 1.00 76.69 80 GLY A C 1
ATOM 654 O O . GLY A 1 80 ? 4.440 -5.076 5.719 1.00 76.69 80 GLY A O 1
ATOM 655 N N . SER A 1 81 ? 6.413 -4.821 6.770 1.00 64.19 81 SER A N 1
ATOM 656 C CA . SER A 1 81 ? 7.036 -5.992 6.151 1.00 64.19 81 SER A CA 1
ATOM 657 C C . SER A 1 81 ? 6.296 -7.281 6.545 1.00 64.19 81 SER A C 1
ATOM 659 O O . SER A 1 81 ? 5.912 -7.434 7.707 1.00 64.19 81 SER A O 1
ATOM 661 N N . PRO A 1 82 ? 6.165 -8.276 5.647 1.00 54.94 82 PRO A N 1
ATOM 662 C CA . PRO A 1 82 ? 5.665 -9.604 6.009 1.00 54.94 82 PRO A CA 1
ATOM 663 C C . PRO A 1 82 ? 6.399 -10.220 7.210 1.00 54.94 82 PRO A C 1
ATOM 665 O O . PRO A 1 82 ? 5.807 -10.947 8.001 1.00 54.94 82 PRO A O 1
ATOM 668 N N . ARG A 1 83 ? 7.679 -9.868 7.402 1.00 47.59 83 ARG A N 1
ATOM 669 C CA . ARG A 1 83 ? 8.519 -10.361 8.507 1.00 47.59 83 ARG A CA 1
ATOM 670 C C . ARG A 1 83 ? 8.103 -9.848 9.888 1.00 47.59 83 ARG A C 1
ATOM 672 O O . ARG A 1 83 ? 8.502 -10.440 10.887 1.00 47.59 83 ARG A O 1
ATOM 679 N N . THR A 1 84 ? 7.325 -8.770 9.963 1.00 50.09 84 THR A N 1
ATOM 680 C CA . THR A 1 84 ? 6.871 -8.175 11.231 1.00 50.09 84 THR A CA 1
ATOM 681 C C . THR A 1 84 ? 5.397 -8.439 11.517 1.00 50.09 84 THR A C 1
ATOM 683 O O . THR A 1 84 ? 4.891 -8.022 12.557 1.00 50.09 84 THR A O 1
ATOM 686 N N . GLN A 1 85 ? 4.721 -9.227 10.669 1.00 49.25 85 GLN A N 1
ATOM 687 C CA . GLN A 1 85 ? 3.327 -9.642 10.871 1.00 49.25 85 GLN A CA 1
ATOM 688 C C . GLN A 1 85 ? 3.113 -10.507 12.132 1.00 49.25 85 GLN A C 1
ATOM 690 O O . GLN A 1 85 ? 1.977 -10.657 12.566 1.00 49.25 85 GLN A O 1
ATOM 695 N N . GLY A 1 86 ? 4.184 -11.026 12.753 1.00 42.53 86 GLY A N 1
ATOM 696 C CA . GLY A 1 86 ? 4.128 -11.809 13.997 1.00 42.53 86 GLY A CA 1
ATOM 697 C C . GLY A 1 86 ? 4.689 -11.125 15.251 1.00 42.53 86 GLY A C 1
ATOM 698 O O . GLY A 1 86 ? 4.550 -11.673 16.342 1.00 42.53 86 GLY A O 1
ATOM 699 N N . ARG A 1 87 ? 5.322 -9.946 15.144 1.00 46.41 87 ARG A N 1
ATOM 700 C CA . ARG A 1 87 ? 5.850 -9.245 16.326 1.00 46.41 87 ARG A CA 1
ATOM 701 C C . ARG A 1 87 ? 4.771 -8.345 16.906 1.00 46.41 87 ARG A C 1
ATOM 703 O O . ARG A 1 87 ? 4.393 -7.341 16.302 1.00 46.41 87 ARG A O 1
ATOM 710 N N . ARG A 1 88 ? 4.285 -8.698 18.098 1.00 45.75 88 ARG A N 1
ATOM 711 C CA . ARG A 1 88 ? 3.574 -7.738 18.944 1.00 45.75 88 ARG A CA 1
ATOM 712 C C . ARG A 1 88 ? 4.548 -6.600 19.241 1.00 45.75 88 ARG A C 1
ATOM 714 O O . ARG A 1 88 ? 5.717 -6.827 19.535 1.00 45.75 88 ARG A O 1
ATOM 721 N N . THR A 1 89 ? 4.071 -5.366 19.156 1.00 51.00 89 THR A N 1
ATOM 722 C CA . THR A 1 89 ? 4.867 -4.160 19.430 1.00 51.00 89 THR A CA 1
ATOM 723 C C . THR A 1 89 ? 5.356 -4.071 20.8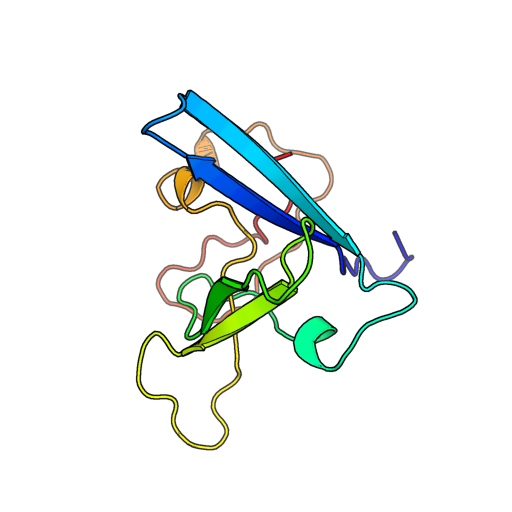81 1.00 51.00 89 THR A C 1
ATOM 725 O O . THR A 1 89 ? 6.063 -3.125 21.208 1.00 51.00 89 THR A O 1
ATOM 728 N N . SER A 1 90 ? 5.028 -5.049 21.737 1.00 44.41 90 SER A N 1
ATOM 729 C CA . SER A 1 90 ? 5.565 -5.195 23.093 1.00 44.41 90 SER A CA 1
ATOM 730 C C . SER A 1 90 ? 7.087 -5.345 23.133 1.00 44.41 90 SER A C 1
ATOM 732 O O . SER A 1 90 ? 7.689 -4.987 24.139 1.00 44.41 90 SER A O 1
ATOM 734 N N . ASP A 1 91 ? 7.706 -5.815 22.044 1.00 45.75 91 ASP A N 1
ATOM 735 C CA . ASP A 1 91 ? 9.143 -6.126 22.013 1.00 45.75 91 ASP A CA 1
ATOM 736 C C . ASP A 1 91 ? 9.968 -5.054 21.272 1.00 45.75 91 ASP A C 1
ATOM 738 O O . ASP A 1 91 ? 11.196 -5.129 21.203 1.00 45.75 91 ASP A O 1
ATOM 742 N N . ALA A 1 92 ? 9.306 -4.047 20.692 1.00 49.72 92 ALA A N 1
ATOM 743 C CA . ALA A 1 92 ? 9.951 -2.953 19.976 1.00 49.72 92 ALA A CA 1
ATOM 744 C C . ALA A 1 92 ? 10.073 -1.727 20.891 1.00 49.72 92 ALA A C 1
ATOM 746 O O . ALA A 1 92 ? 9.085 -1.275 21.469 1.00 49.72 92 ALA A O 1
ATOM 747 N N . LYS A 1 93 ? 11.287 -1.165 21.013 1.00 43.97 93 LYS A N 1
ATOM 748 C CA . LYS A 1 93 ? 11.537 0.062 21.791 1.00 43.97 93 LYS A CA 1
ATOM 749 C C . LYS A 1 93 ? 10.510 1.146 21.414 1.00 43.97 93 LYS A C 1
ATOM 751 O O . LYS A 1 93 ? 10.342 1.413 20.221 1.00 43.97 93 LYS A O 1
ATOM 756 N N . PRO A 1 94 ? 9.849 1.797 22.390 1.00 44.06 94 PRO A N 1
ATOM 757 C CA . PRO A 1 94 ? 8.870 2.835 22.102 1.00 44.06 94 PRO A CA 1
ATOM 758 C C . PRO A 1 94 ? 9.568 4.024 21.432 1.00 44.06 94 PRO A C 1
ATOM 760 O O . PRO A 1 94 ? 10.318 4.768 22.060 1.00 44.06 94 PRO A O 1
ATOM 763 N N . TYR A 1 95 ? 9.348 4.188 20.128 1.00 52.66 95 TYR A N 1
ATOM 764 C CA . TYR A 1 95 ? 9.762 5.385 19.403 1.00 52.66 95 TYR A CA 1
ATOM 765 C C . TYR A 1 95 ? 8.835 6.552 19.757 1.00 52.66 95 TYR A C 1
ATOM 767 O O . TYR A 1 95 ? 7.627 6.371 19.897 1.00 52.66 95 TYR A O 1
ATOM 775 N N . LYS A 1 96 ? 9.401 7.762 19.854 1.00 53.06 96 LYS A N 1
ATOM 776 C CA . LYS A 1 96 ? 8.731 8.995 20.316 1.00 53.06 96 LYS A CA 1
ATOM 777 C C . LYS A 1 96 ? 7.464 9.400 19.537 1.00 53.06 96 LYS A C 1
ATOM 779 O O . LYS A 1 96 ? 6.701 10.213 20.047 1.00 53.06 96 LYS A O 1
ATOM 784 N N . HIS A 1 97 ? 7.224 8.849 18.344 1.00 62.72 97 HIS A N 1
ATOM 785 C CA . HIS A 1 97 ? 6.086 9.201 17.489 1.00 62.72 97 HIS A CA 1
ATOM 786 C C . HIS A 1 97 ? 5.496 7.953 16.817 1.00 62.72 97 HIS A C 1
ATOM 788 O O . HIS A 1 97 ? 5.952 7.533 15.756 1.00 62.72 97 HIS A O 1
ATOM 794 N N . GLN A 1 98 ? 4.494 7.336 17.449 1.00 74.69 98 GLN A N 1
ATOM 795 C CA . GLN A 1 98 ? 3.692 6.272 16.840 1.00 74.69 98 GLN A CA 1
ATOM 796 C C . GLN A 1 98 ? 2.366 6.853 16.344 1.00 74.69 98 GLN A C 1
ATOM 798 O O . GLN A 1 98 ? 1.596 7.412 17.125 1.00 74.69 98 GLN A O 1
ATOM 803 N N . THR A 1 99 ? 2.077 6.697 15.054 1.00 83.00 99 THR A N 1
ATOM 804 C CA . THR A 1 99 ? 0.777 7.083 14.496 1.00 83.00 99 THR A CA 1
ATOM 805 C C . THR A 1 99 ? -0.243 5.989 14.792 1.00 83.00 99 THR A C 1
ATOM 807 O O . THR A 1 99 ? -0.023 4.825 14.453 1.00 83.00 99 THR A O 1
ATOM 810 N N . LYS A 1 100 ? -1.364 6.342 15.429 1.00 87.94 100 LYS A N 1
ATOM 811 C CA . LYS A 1 100 ? -2.442 5.393 15.744 1.00 87.94 100 LYS A CA 1
ATOM 812 C C . LYS A 1 100 ? -3.038 4.802 14.461 1.00 87.94 100 LYS A C 1
ATOM 814 O O . LYS A 1 100 ? -3.257 5.513 13.483 1.00 87.94 100 LYS A O 1
ATOM 819 N N . CYS A 1 101 ? -3.293 3.497 14.468 1.00 90.81 101 CYS A N 1
ATOM 820 C CA . CYS A 1 101 ? -3.965 2.803 13.377 1.00 90.81 101 CYS A CA 1
ATOM 821 C C . CYS A 1 101 ? -5.479 2.799 13.610 1.00 90.81 101 CYS A C 1
ATOM 823 O O . CYS A 1 101 ? -5.946 2.430 14.687 1.00 90.81 101 CYS A O 1
ATOM 825 N N . TYR A 1 102 ? -6.238 3.152 12.573 1.00 94.19 102 TYR A N 1
ATOM 826 C CA . TYR A 1 102 ? -7.702 3.207 12.597 1.00 94.19 102 TYR A CA 1
ATOM 827 C C . TYR A 1 102 ? -8.355 2.221 11.619 1.00 94.19 102 TYR A C 1
ATOM 829 O O . TYR A 1 102 ? -9.486 2.420 11.201 1.00 94.19 102 TYR A O 1
ATOM 837 N N . CYS A 1 103 ? -7.663 1.138 11.255 1.00 94.75 103 CYS A N 1
ATOM 838 C CA . CYS A 1 103 ? -8.123 0.228 10.199 1.00 94.75 103 CYS A CA 1
ATOM 839 C C . CYS A 1 103 ? -9.374 -0.613 10.525 1.00 94.75 103 CYS A C 1
ATOM 841 O O . CYS A 1 103 ? -9.855 -1.344 9.663 1.00 94.75 103 CYS A O 1
ATOM 843 N N . GLY A 1 104 ? -9.860 -0.592 11.771 1.00 94.00 104 GLY A N 1
ATOM 844 C CA . GLY A 1 104 ? -11.075 -1.304 12.191 1.00 94.00 104 GLY A CA 1
ATOM 845 C C . GLY A 1 104 ? -10.987 -2.839 12.231 1.00 94.00 104 GLY A C 1
ATOM 846 O O . GLY A 1 104 ? -11.942 -3.484 12.655 1.00 94.00 104 GLY A O 1
ATOM 847 N N . SER A 1 105 ? -9.866 -3.448 11.829 1.00 93.56 105 SER A N 1
ATOM 848 C CA . SER A 1 105 ? -9.701 -4.907 11.860 1.00 93.56 105 SER A CA 1
ATOM 849 C C . SER A 1 105 ? -9.688 -5.460 13.290 1.00 93.56 105 SER A C 1
ATOM 851 O O . SER A 1 105 ? -9.083 -4.873 14.190 1.00 93.56 105 SER A O 1
ATOM 853 N N . LYS A 1 106 ? -10.273 -6.652 13.486 1.00 92.12 106 LYS A N 1
ATOM 854 C CA . LYS A 1 106 ? -10.221 -7.399 14.760 1.00 92.12 106 LYS A CA 1
ATOM 855 C C . LYS A 1 106 ? -8.785 -7.702 15.207 1.00 92.12 106 LYS A C 1
ATOM 857 O O . LYS A 1 106 ? -8.528 -7.800 16.400 1.00 92.12 106 LYS A O 1
ATOM 862 N N . ASN A 1 107 ? -7.858 -7.799 14.252 1.00 88.12 107 ASN A N 1
ATOM 863 C CA . ASN A 1 107 ? -6.436 -8.061 14.485 1.00 88.12 107 ASN A CA 1
ATOM 864 C C . ASN A 1 107 ? -5.587 -6.777 14.399 1.00 88.12 107 ASN A C 1
ATOM 866 O O . ASN A 1 107 ? -4.400 -6.830 14.074 1.00 88.12 107 ASN A O 1
ATOM 870 N N . CYS A 1 108 ? -6.187 -5.603 14.627 1.00 90.69 108 CYS A N 1
ATOM 871 C CA . CYS A 1 108 ? -5.474 -4.330 14.578 1.00 90.69 108 CYS A CA 1
ATOM 872 C C . CYS A 1 108 ? -4.340 -4.280 15.615 1.00 90.69 108 CYS A C 1
ATOM 874 O O . CYS A 1 108 ? -4.536 -4.563 16.795 1.00 90.69 108 CYS A O 1
ATOM 876 N N . ARG A 1 109 ? -3.154 -3.842 15.179 1.00 86.75 109 ARG A N 1
ATOM 877 C CA . ARG A 1 109 ? -1.962 -3.683 16.034 1.00 86.75 109 ARG A CA 1
ATOM 878 C C . ARG A 1 109 ? -1.954 -2.385 16.853 1.00 86.75 109 ARG A C 1
ATOM 880 O O . ARG A 1 109 ? -0.997 -2.119 17.571 1.00 86.75 109 ARG A O 1
ATOM 887 N N . GLY A 1 110 ? -2.980 -1.545 16.717 1.00 87.44 110 GLY A N 1
ATOM 888 C CA . GLY A 1 110 ? -3.123 -0.265 17.420 1.00 87.44 110 GLY A CA 1
ATOM 889 C C . GLY A 1 110 ? -2.343 0.902 16.805 1.00 87.44 110 GLY A C 1
ATOM 890 O O . GLY A 1 110 ? -2.814 2.036 16.867 1.00 87.44 110 GLY A O 1
ATOM 891 N N . PHE A 1 111 ? -1.216 0.645 16.136 1.00 86.94 111 PHE A N 1
ATOM 892 C CA . PHE A 1 111 ? -0.358 1.670 15.527 1.00 86.94 111 PHE A CA 1
ATOM 893 C C . PHE A 1 111 ? 0.071 1.289 14.105 1.00 86.94 111 PHE A C 1
ATOM 895 O O . PHE A 1 111 ? 0.109 0.109 13.749 1.00 86.94 111 PHE A O 1
ATOM 902 N N . LEU A 1 112 ? 0.355 2.293 13.272 1.00 86.06 112 LEU A N 1
ATOM 903 C CA . LEU A 1 112 ? 0.843 2.096 11.910 1.00 86.06 112 LEU A CA 1
ATOM 904 C C . LEU A 1 112 ? 2.286 1.556 11.932 1.00 86.06 112 LEU A C 1
ATOM 906 O O . LEU A 1 112 ? 3.107 2.040 12.713 1.00 86.06 112 LEU A O 1
ATOM 910 N N . PRO A 1 113 ? 2.629 0.580 11.072 1.00 80.25 113 PRO A N 1
ATOM 911 C CA . PRO A 1 113 ? 3.907 -0.136 11.119 1.00 80.25 113 PRO A CA 1
ATOM 912 C C . PRO A 1 113 ? 5.057 0.618 10.421 1.00 80.25 113 PRO A 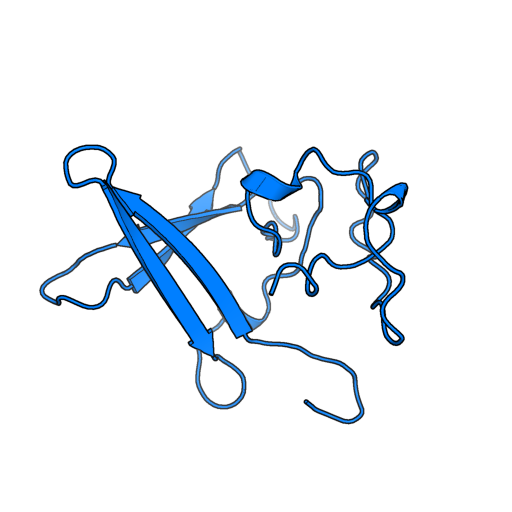C 1
ATOM 914 O O . PRO A 1 113 ? 5.872 0.010 9.737 1.00 80.25 113 PRO A O 1
ATOM 917 N N . PHE A 1 114 ? 5.132 1.943 10.562 1.00 69.69 114 PHE A N 1
ATOM 918 C CA . PHE A 1 114 ? 6.144 2.766 9.881 1.00 69.69 114 PHE A CA 1
ATOM 919 C C . PHE A 1 114 ? 7.568 2.621 10.447 1.00 69.69 114 PHE A C 1
ATOM 921 O O . PHE A 1 114 ? 8.509 3.155 9.868 1.00 69.69 114 PHE A O 1
ATOM 928 N N . ASN A 1 115 ? 7.734 1.903 11.561 1.00 56.94 115 ASN A N 1
ATOM 929 C CA . ASN A 1 115 ? 8.962 1.906 12.361 1.00 56.94 115 ASN A CA 1
ATOM 930 C C . ASN A 1 115 ? 9.835 0.646 12.191 1.00 56.94 115 ASN A C 1
ATOM 932 O O . ASN A 1 115 ? 10.665 0.374 13.053 1.00 56.94 115 ASN A O 1
ATOM 936 N N . ASP A 1 116 ? 9.686 -0.100 11.093 1.00 48.47 116 ASP A N 1
ATOM 937 C CA . ASP A 1 116 ? 10.554 -1.248 10.762 1.00 48.47 116 ASP A CA 1
ATOM 938 C C . ASP A 1 116 ? 11.793 -0.852 9.914 1.00 48.47 116 ASP A C 1
ATOM 940 O O . ASP A 1 116 ? 12.305 -1.676 9.150 1.00 48.47 116 ASP A O 1
ATOM 944 N N . LEU A 1 117 ? 12.248 0.409 10.001 1.00 37.53 117 LEU A N 1
ATOM 945 C CA . LEU A 1 117 ? 13.424 0.929 9.278 1.00 37.53 117 LEU A CA 1
ATOM 946 C C . LEU A 1 117 ? 14.748 0.330 9.777 1.00 37.53 117 LEU A C 1
ATOM 948 O O . LEU A 1 117 ? 14.985 0.373 11.005 1.00 37.53 117 LEU A O 1
#